Protein AF-B8IQN1-F1 (afdb_monomer_lite)

Organism: Methylobacterium nodulans (strain LMG 21967 / CNCM I-2342 / ORS 2060) (NCBI:txid460265)

Sequence (149 aa):
MGVPDFAAEERLLHQLEREIRAMTERVKQMLREKGRPDLLAELERNLRDVETGVSQARSAWHSISPAQRRVLEALGDGRRLVREGSSRTVYEAHGKPHALRRVARLATVRNLAARGLVDWDGGAFDPERRAVLSERGRFVLAKGRPGSL

pLDDT: mean 86.36, std 10.9, range [45.25, 96.25]

Foldseek 3Di:
DDDDPVVVVVVVVVVVVVVVVVVLVVVLVVCVVVVNVVVNVVSVVVVVCVVVCLVVLQVVLVPDDPLLLQVLVLLPPVWKWFDDDPDPFFTFTPPDDPVRTGRDTPVSQVVCVVVVQKAFDDDPVCSNRMIHGGPSNNSSNQRNDVPRD

Structure (mmCIF, N/CA/C/O backbone):
data_AF-B8IQN1-F1
#
_entry.id   AF-B8IQN1-F1
#
loop_
_atom_site.group_PDB
_atom_site.id
_atom_site.type_symbol
_atom_site.label_atom_id
_atom_site.label_alt_id
_atom_site.label_comp_id
_atom_site.label_asym_id
_atom_site.label_entity_id
_atom_site.label_seq_id
_atom_site.pdbx_PDB_ins_code
_atom_site.Cartn_x
_atom_site.Cartn_y
_atom_site.Cartn_z
_atom_site.occupancy
_atom_site.B_iso_or_equiv
_atom_site.auth_seq_id
_atom_site.auth_comp_id
_atom_site.auth_asym_id
_atom_site.auth_atom_id
_atom_site.pdbx_PDB_model_num
ATOM 1 N N . MET A 1 1 ? 26.228 -17.028 20.208 1.00 46.78 1 MET A N 1
ATOM 2 C CA . MET A 1 1 ? 24.907 -16.467 19.855 1.00 46.78 1 MET A CA 1
ATOM 3 C C . MET A 1 1 ? 23.861 -17.377 20.474 1.00 46.78 1 MET A C 1
ATOM 5 O O . MET A 1 1 ? 23.919 -18.568 20.205 1.00 46.78 1 MET A O 1
ATOM 9 N N . GLY A 1 2 ? 23.035 -16.867 21.393 1.00 64.25 2 GLY A N 1
ATOM 10 C CA . GLY A 1 2 ? 22.013 -17.670 22.075 1.00 64.25 2 GLY A CA 1
ATOM 11 C C . GLY A 1 2 ? 20.925 -18.107 21.096 1.00 64.25 2 GLY A C 1
ATOM 12 O O . GLY A 1 2 ? 20.548 -17.330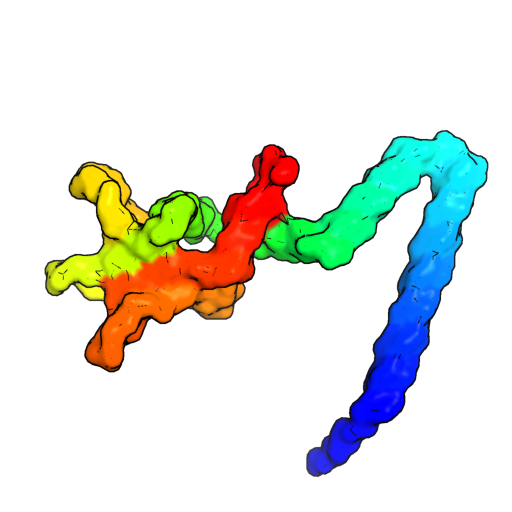 20.222 1.00 64.25 2 GLY A O 1
ATOM 13 N N . VAL A 1 3 ? 20.475 -19.355 21.210 1.00 66.12 3 VAL A N 1
ATOM 14 C CA . VAL A 1 3 ? 19.351 -19.875 20.422 1.00 66.12 3 VAL A CA 1
ATOM 15 C C . VAL A 1 3 ? 18.094 -19.093 20.830 1.00 66.12 3 VAL A C 1
ATOM 17 O O . VAL A 1 3 ? 17.859 -18.973 22.034 1.00 66.12 3 VAL A O 1
ATOM 20 N N . PRO A 1 4 ? 17.312 -18.535 19.888 1.00 70.25 4 PRO A N 1
ATOM 21 C CA . PRO A 1 4 ? 16.067 -17.852 20.223 1.00 70.25 4 PRO A CA 1
ATOM 22 C C . PRO A 1 4 ? 15.109 -18.813 20.936 1.00 70.25 4 PRO A C 1
ATOM 24 O O . PRO A 1 4 ? 14.851 -19.913 20.444 1.00 70.25 4 PRO A O 1
ATOM 27 N N . ASP A 1 5 ? 14.591 -18.408 22.098 1.00 84.69 5 ASP A N 1
ATOM 28 C CA . ASP A 1 5 ? 13.527 -19.140 22.790 1.00 84.69 5 ASP A CA 1
ATOM 29 C C . ASP A 1 5 ? 12.178 -18.753 22.176 1.00 84.69 5 ASP A C 1
ATOM 31 O O . ASP A 1 5 ? 11.436 -17.912 22.690 1.00 84.69 5 ASP A O 1
ATOM 35 N N . PHE A 1 6 ? 11.876 -19.381 21.041 1.00 82.06 6 PHE A N 1
ATOM 36 C CA . PHE A 1 6 ? 10.635 -19.168 20.298 1.00 82.06 6 PHE A CA 1
ATOM 37 C C . PHE A 1 6 ? 9.379 -19.412 21.151 1.00 82.06 6 PHE A C 1
ATOM 39 O O . PHE A 1 6 ? 8.364 -18.749 20.955 1.00 82.06 6 PHE A O 1
ATOM 46 N N . ALA A 1 7 ? 9.443 -20.309 22.141 1.00 83.56 7 ALA A N 1
ATOM 47 C CA . ALA A 1 7 ? 8.312 -20.595 23.021 1.00 83.56 7 ALA A CA 1
ATOM 48 C C . ALA A 1 7 ? 8.074 -19.472 24.046 1.00 83.56 7 ALA A C 1
ATOM 50 O O . ALA A 1 7 ? 6.938 -19.210 24.449 1.00 83.56 7 ALA A O 1
ATOM 51 N N . ALA A 1 8 ? 9.128 -18.800 24.518 1.00 87.12 8 ALA A N 1
ATOM 52 C CA . ALA A 1 8 ? 8.982 -17.585 25.319 1.00 87.12 8 ALA A CA 1
ATOM 53 C C . ALA A 1 8 ? 8.424 -16.416 24.491 1.00 87.12 8 ALA A C 1
ATOM 55 O O . ALA A 1 8 ? 7.521 -15.725 24.965 1.00 87.12 8 ALA A O 1
ATOM 56 N N . GLU A 1 9 ? 8.897 -16.238 23.255 1.00 85.81 9 GLU A N 1
ATOM 57 C CA . GLU A 1 9 ? 8.391 -15.205 22.340 1.00 85.81 9 GLU A CA 1
ATOM 58 C C . GLU A 1 9 ? 6.902 -15.400 22.017 1.00 85.81 9 GLU A C 1
ATOM 60 O O . GLU A 1 9 ? 6.117 -14.458 22.123 1.00 85.81 9 GLU A O 1
ATOM 65 N N . GLU A 1 10 ? 6.477 -16.626 21.712 1.00 87.25 10 GLU A N 1
ATOM 66 C CA . GLU A 1 10 ? 5.077 -16.947 21.410 1.00 87.25 10 GLU A CA 1
ATOM 67 C C . GLU A 1 10 ? 4.146 -16.691 22.608 1.00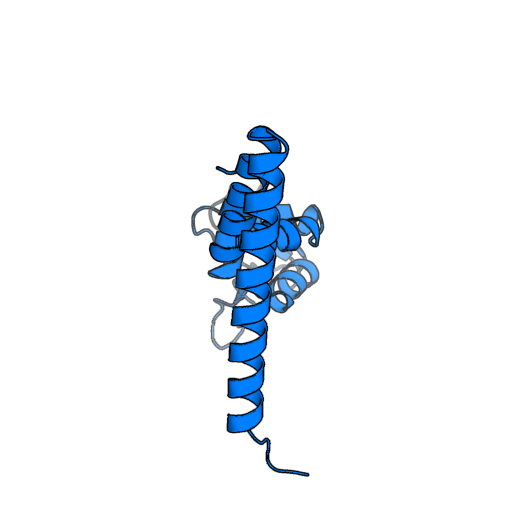 87.25 10 GLU A C 1
ATOM 69 O O . GLU A 1 10 ? 3.075 -16.091 22.471 1.00 87.25 10 GLU A O 1
ATOM 74 N N . ARG A 1 11 ? 4.573 -17.061 23.824 1.00 91.19 11 ARG A N 1
ATOM 75 C CA . ARG A 1 11 ? 3.816 -16.768 25.055 1.00 91.19 11 ARG A CA 1
ATOM 76 C C . ARG A 1 11 ? 3.671 -15.269 25.298 1.00 91.19 11 ARG A C 1
ATOM 78 O O . ARG A 1 11 ? 2.589 -14.830 25.695 1.00 91.19 11 ARG A O 1
ATOM 85 N N . LEU A 1 12 ? 4.730 -14.499 25.048 1.00 91.19 12 LEU A N 1
ATOM 86 C CA . LEU A 1 12 ? 4.706 -13.044 25.171 1.00 91.19 12 LEU A CA 1
ATOM 87 C C . LEU A 1 12 ? 3.735 -12.422 24.162 1.00 91.19 12 LEU A C 1
ATOM 89 O O . LEU A 1 12 ? 2.914 -11.592 24.546 1.00 91.19 12 LEU A O 1
ATOM 93 N N . LEU A 1 13 ? 3.772 -12.859 22.900 1.00 89.06 13 LEU A N 1
ATOM 94 C CA . LEU A 1 13 ? 2.844 -12.390 21.869 1.00 89.06 13 LEU A CA 1
ATOM 95 C C . LEU A 1 13 ? 1.387 -12.653 22.268 1.00 89.06 13 LEU A C 1
ATOM 97 O O . LEU A 1 13 ? 0.577 -11.728 22.278 1.00 89.06 13 LEU A O 1
ATOM 101 N N . HIS A 1 14 ? 1.063 -13.868 22.711 1.00 88.56 14 HIS A N 1
ATOM 102 C CA . HIS A 1 14 ? -0.286 -14.193 23.179 1.00 88.56 14 HIS A CA 1
ATOM 103 C C . HIS A 1 14 ? -0.713 -13.435 24.440 1.00 88.56 14 HIS A C 1
ATOM 105 O O . HIS A 1 14 ? -1.909 -13.226 24.671 1.00 88.56 14 HIS A O 1
ATOM 111 N N . GLN A 1 15 ? 0.226 -13.063 25.310 1.00 92.19 15 GLN A N 1
ATOM 112 C CA . GLN A 1 15 ? -0.078 -12.209 26.454 1.00 92.19 15 GLN A CA 1
ATOM 113 C C . GLN A 1 15 ? -0.410 -10.786 25.992 1.00 92.19 15 GLN A C 1
ATOM 115 O O . GLN A 1 15 ? -1.459 -10.259 26.363 1.00 92.19 15 GLN A O 1
ATOM 120 N N . LEU A 1 16 ? 0.420 -10.206 25.124 1.00 91.31 16 LEU A N 1
ATOM 121 C CA . LEU A 1 16 ? 0.209 -8.870 24.568 1.00 91.31 16 LEU A CA 1
ATOM 122 C C . LEU A 1 16 ? -1.113 -8.780 23.798 1.00 91.31 16 LEU A C 1
ATOM 124 O O . LEU A 1 16 ? -1.871 -7.831 23.984 1.00 91.31 16 LEU A O 1
ATOM 128 N N . GLU A 1 17 ? -1.452 -9.788 22.993 1.00 89.44 17 GLU A N 1
ATOM 129 C CA . GLU A 1 17 ? -2.737 -9.852 22.287 1.00 89.44 17 GLU A CA 1
ATOM 130 C C . GLU A 1 17 ? -3.932 -9.827 23.248 1.00 89.44 17 GLU A C 1
ATOM 132 O O . GLU A 1 17 ? -4.923 -9.130 23.004 1.00 89.44 17 GLU A O 1
ATOM 137 N N . ARG A 1 18 ? -3.848 -10.567 24.362 1.00 90.62 18 ARG A N 1
ATOM 138 C CA . ARG A 1 18 ? -4.892 -10.578 25.397 1.00 90.62 18 ARG A CA 1
ATOM 139 C C . ARG A 1 18 ? -5.013 -9.225 26.089 1.00 90.62 18 ARG A C 1
ATOM 141 O O . ARG A 1 18 ? -6.130 -8.746 26.282 1.00 90.62 18 ARG A O 1
ATOM 148 N N . GLU A 1 19 ? -3.890 -8.599 26.424 1.00 92.50 19 GLU A N 1
ATOM 149 C CA . GLU A 1 19 ? -3.860 -7.278 27.056 1.00 92.50 19 GLU A CA 1
ATOM 150 C C . GLU A 1 19 ? -4.440 -6.193 26.140 1.00 92.50 19 GLU A C 1
ATOM 152 O O . GLU A 1 19 ? -5.288 -5.412 26.580 1.00 92.50 19 GLU A O 1
ATOM 157 N N . ILE A 1 20 ? -4.068 -6.198 24.855 1.00 90.00 20 ILE A N 1
ATOM 158 C CA . ILE A 1 20 ? -4.600 -5.278 23.843 1.00 90.00 20 ILE A CA 1
ATOM 159 C C . ILE A 1 20 ? -6.117 -5.439 23.729 1.00 90.00 20 ILE A C 1
ATOM 161 O O . ILE A 1 20 ? -6.840 -4.449 23.848 1.00 90.00 20 ILE A O 1
ATOM 165 N N . ARG A 1 21 ? -6.624 -6.673 23.587 1.00 89.69 21 ARG A N 1
ATOM 166 C CA . ARG A 1 21 ? -8.075 -6.935 23.515 1.00 89.69 21 ARG A CA 1
ATOM 167 C C . ARG A 1 21 ? -8.806 -6.439 24.761 1.00 89.69 21 ARG A C 1
ATOM 169 O O . ARG A 1 21 ? -9.820 -5.752 24.648 1.00 89.69 21 ARG A O 1
ATOM 176 N N . ALA A 1 22 ? -8.277 -6.735 25.947 1.00 92.31 22 ALA A N 1
ATOM 177 C CA . ALA A 1 22 ? -8.873 -6.303 27.209 1.00 92.31 22 ALA A CA 1
ATOM 178 C C . ALA A 1 22 ? -8.871 -4.774 27.370 1.00 92.31 22 ALA A C 1
ATOM 180 O O . ALA A 1 22 ? -9.781 -4.211 27.982 1.00 92.31 22 ALA A O 1
ATOM 181 N N . MET A 1 23 ? -7.851 -4.088 26.855 1.00 92.12 23 MET A N 1
ATOM 182 C CA . MET A 1 23 ? -7.794 -2.628 26.841 1.00 92.12 23 MET A CA 1
ATOM 183 C C . MET A 1 23 ? -8.815 -2.043 25.859 1.00 92.12 23 MET A C 1
ATOM 185 O O . MET A 1 23 ? -9.548 -1.123 26.220 1.00 92.12 23 MET A O 1
ATOM 189 N N . THR A 1 24 ? -8.921 -2.601 24.652 1.00 91.94 24 THR A N 1
ATOM 190 C CA . THR A 1 24 ? -9.902 -2.171 23.649 1.00 91.94 24 THR A CA 1
ATOM 191 C C . THR A 1 24 ? -11.336 -2.303 24.161 1.00 91.94 24 THR A C 1
ATOM 193 O O . THR A 1 24 ? -12.113 -1.358 24.030 1.00 91.94 24 THR A O 1
ATOM 196 N N . GLU A 1 25 ? -11.689 -3.422 24.800 1.00 93.31 25 GLU A N 1
ATOM 197 C CA . GLU A 1 25 ? -13.033 -3.606 25.366 1.00 93.31 25 GLU A CA 1
ATOM 198 C C . GLU A 1 25 ? -13.325 -2.639 26.519 1.00 93.31 25 GLU A C 1
ATOM 200 O O . GLU A 1 25 ? -14.420 -2.079 26.587 1.00 93.31 25 GLU A O 1
ATOM 205 N N . ARG A 1 26 ? -12.332 -2.344 27.369 1.00 94.00 26 ARG A N 1
ATOM 206 C CA . ARG A 1 26 ? -12.461 -1.306 28.406 1.00 94.00 26 ARG A CA 1
ATOM 207 C C . ARG A 1 26 ? -12.757 0.071 27.811 1.00 94.00 26 ARG A C 1
ATOM 209 O O . ARG A 1 26 ? -13.630 0.776 28.314 1.00 94.00 26 ARG A O 1
ATOM 216 N N . VAL A 1 27 ? -12.082 0.447 26.724 1.00 93.31 27 VAL A N 1
ATOM 217 C CA . VAL A 1 27 ? -12.341 1.722 26.034 1.00 93.31 27 VAL A CA 1
ATOM 218 C C . VAL A 1 27 ? -13.742 1.742 25.421 1.00 93.31 27 VAL A C 1
ATOM 220 O O . VAL A 1 27 ? -14.459 2.725 25.599 1.00 93.31 27 VAL A O 1
ATOM 223 N N . LYS A 1 28 ? -14.173 0.661 24.754 1.00 93.50 28 LYS A N 1
ATOM 224 C CA . LYS A 1 28 ? -15.537 0.561 24.205 1.00 93.50 28 LYS A CA 1
ATOM 225 C C . LYS A 1 28 ? -16.593 0.722 25.296 1.00 93.50 28 LYS A C 1
ATOM 227 O O . LYS A 1 28 ? -17.545 1.478 25.114 1.00 93.50 28 LYS A O 1
ATOM 232 N N . GLN A 1 29 ? -16.408 0.051 26.430 1.00 94.62 29 GLN A N 1
ATOM 233 C CA . GLN A 1 29 ? -17.318 0.135 27.568 1.00 94.62 29 GLN A CA 1
ATOM 234 C C . GLN A 1 29 ? -17.390 1.560 28.132 1.00 94.62 29 GLN A C 1
ATOM 236 O O . GLN A 1 29 ? -18.482 2.107 28.268 1.00 94.62 29 GLN A O 1
ATOM 241 N N . MET A 1 30 ? -16.240 2.211 28.330 1.00 95.56 30 MET A N 1
ATOM 242 C CA . MET A 1 30 ? -16.180 3.609 28.765 1.00 95.56 30 MET A CA 1
ATOM 243 C C . MET A 1 30 ? -16.916 4.551 27.795 1.00 95.56 30 MET A C 1
ATOM 245 O O . MET A 1 30 ? -17.595 5.480 28.230 1.00 95.56 30 MET A O 1
ATOM 249 N N . LEU A 1 31 ? -16.790 4.348 26.479 1.00 93.69 31 LEU A N 1
ATOM 250 C CA . LEU A 1 31 ? -17.480 5.178 25.483 1.00 93.69 31 LEU A CA 1
ATOM 251 C C . LEU A 1 31 ? -19.003 4.981 25.510 1.00 93.69 31 LEU A C 1
ATOM 253 O O . LEU A 1 31 ? -19.738 5.958 25.349 1.00 93.69 31 LEU A O 1
ATOM 257 N N . ARG A 1 32 ? -19.479 3.751 25.762 1.00 93.19 32 ARG A N 1
ATOM 258 C CA . ARG A 1 32 ? -20.910 3.461 25.963 1.00 93.19 32 ARG A CA 1
ATOM 259 C C . ARG A 1 32 ? -21.444 4.150 27.214 1.00 93.19 32 ARG A C 1
ATOM 261 O O . ARG A 1 32 ? -22.461 4.829 27.136 1.00 93.19 32 ARG A O 1
ATOM 268 N N . GLU A 1 33 ? -20.734 4.030 28.334 1.00 95.94 33 GLU A N 1
ATOM 269 C CA . GLU A 1 33 ? -21.107 4.653 29.614 1.00 95.94 33 GLU A CA 1
ATOM 270 C C . GLU A 1 33 ? -21.148 6.181 29.525 1.00 95.94 33 GLU A C 1
ATOM 272 O O . GLU A 1 33 ? -22.039 6.817 30.080 1.00 95.94 33 GLU A O 1
ATOM 277 N N . LYS A 1 34 ? -20.224 6.780 28.765 1.00 94.62 34 LYS A N 1
ATOM 278 C CA . LYS A 1 34 ? -20.201 8.225 28.498 1.00 94.62 34 LYS A CA 1
ATOM 279 C C . LYS A 1 34 ? -21.232 8.683 27.461 1.00 94.62 34 LYS A C 1
ATOM 281 O O . LYS A 1 34 ? -21.264 9.871 27.150 1.00 94.62 34 LYS A O 1
ATOM 286 N N . GLY A 1 35 ? -22.030 7.775 26.893 1.00 94.56 35 GLY A N 1
ATOM 287 C CA . GLY A 1 35 ? -23.038 8.106 25.888 1.00 94.56 35 GLY A CA 1
ATOM 288 C C . GLY A 1 35 ? -22.444 8.714 24.614 1.00 94.56 35 GLY A C 1
ATOM 289 O O . GLY A 1 35 ? -23.038 9.625 24.044 1.00 94.56 35 GLY A O 1
ATOM 290 N N . ARG A 1 36 ? -21.265 8.245 24.176 1.00 93.50 36 ARG A N 1
ATOM 291 C CA . ARG A 1 36 ? -20.560 8.719 22.967 1.00 93.50 36 ARG A CA 1
ATOM 292 C C . ARG A 1 36 ? -20.605 7.683 21.835 1.00 93.50 36 ARG A C 1
ATOM 294 O O . ARG A 1 36 ? -19.573 7.086 21.508 1.00 93.50 36 ARG A O 1
ATOM 301 N N . PRO A 1 37 ? -21.787 7.429 21.236 1.00 91.50 37 PRO A N 1
ATOM 302 C CA . PRO A 1 37 ? -21.929 6.452 20.156 1.00 91.50 37 PRO A CA 1
ATOM 303 C C . PRO A 1 37 ? -21.167 6.863 18.886 1.00 91.50 37 PRO A C 1
ATOM 305 O O . PRO A 1 37 ? -20.755 5.999 18.117 1.00 91.50 37 PRO A O 1
ATOM 308 N N . ASP A 1 38 ? -20.933 8.162 18.692 1.00 91.12 38 ASP A N 1
ATOM 309 C CA . ASP A 1 38 ? -20.119 8.728 17.615 1.00 91.12 38 ASP A CA 1
ATOM 310 C C . ASP A 1 38 ? -18.669 8.224 17.672 1.00 91.12 38 ASP A C 1
ATOM 312 O O . ASP A 1 38 ? -18.166 7.646 16.707 1.00 91.12 38 ASP A O 1
ATOM 316 N N . LEU A 1 39 ? -18.026 8.364 18.835 1.00 91.88 39 LEU A N 1
ATOM 317 C CA . LEU A 1 39 ? -16.641 7.936 19.045 1.00 91.88 39 LEU A CA 1
ATOM 318 C C . LEU A 1 39 ? -16.507 6.414 19.065 1.00 91.88 39 LEU A C 1
ATOM 320 O O . LEU A 1 39 ? -15.487 5.879 18.634 1.00 91.88 39 LEU A O 1
ATOM 324 N N . LEU A 1 40 ? -17.527 5.702 19.552 1.00 92.50 40 LEU A N 1
ATOM 325 C CA . LEU A 1 40 ? -17.548 4.243 19.497 1.00 92.50 40 LEU A CA 1
ATOM 326 C C . LEU A 1 40 ? -17.555 3.753 18.042 1.00 92.50 40 LEU A C 1
ATOM 328 O O . LEU A 1 40 ? -16.754 2.891 17.684 1.00 92.50 40 LEU A O 1
ATOM 332 N N . ALA A 1 41 ? -18.403 4.341 17.193 1.00 90.75 41 ALA A N 1
ATOM 333 C CA . ALA A 1 41 ? -18.466 4.004 15.774 1.00 90.75 41 ALA A CA 1
ATOM 334 C C . ALA A 1 41 ? -17.160 4.344 15.034 1.00 90.75 41 ALA A C 1
ATOM 336 O O . ALA A 1 41 ? -16.730 3.592 14.153 1.00 90.75 41 ALA A O 1
ATOM 337 N N . GLU A 1 42 ? -16.510 5.454 15.393 1.00 91.00 42 GLU A N 1
ATOM 338 C CA . GLU A 1 42 ? -15.191 5.819 14.871 1.00 91.00 42 GLU A CA 1
ATOM 339 C C . GLU A 1 42 ? -14.115 4.807 15.292 1.00 91.00 42 GLU A C 1
ATOM 341 O O . GLU A 1 42 ? -13.371 4.308 14.445 1.00 91.00 42 GLU A O 1
ATOM 346 N N . LEU A 1 43 ? -14.072 4.428 16.573 1.00 91.31 43 LEU A N 1
ATOM 347 C CA . LEU A 1 43 ? -13.137 3.430 17.091 1.00 91.31 43 LEU A CA 1
ATOM 348 C C . LEU A 1 43 ? -13.311 2.074 16.394 1.00 91.31 43 LEU A C 1
ATOM 350 O O . LEU A 1 43 ? -12.332 1.477 15.956 1.00 91.31 43 LEU A O 1
ATOM 354 N N . GLU A 1 44 ? -14.544 1.590 16.246 1.00 91.25 44 GLU A N 1
ATOM 355 C CA . GLU A 1 44 ? -14.832 0.321 15.566 1.00 91.25 44 GLU A CA 1
ATOM 356 C C . GLU A 1 44 ? -14.481 0.348 14.078 1.00 91.25 44 GLU A C 1
ATOM 358 O O . GLU A 1 44 ? -14.100 -0.673 13.502 1.00 91.25 44 GLU A O 1
ATOM 363 N N . ARG A 1 45 ? -14.619 1.505 13.426 1.00 87.19 45 ARG A N 1
ATOM 364 C CA . ARG A 1 45 ? -14.149 1.691 12.052 1.00 87.19 45 ARG A CA 1
ATOM 365 C C . ARG A 1 45 ? -12.626 1.629 11.992 1.00 87.19 45 ARG A C 1
ATOM 367 O O . ARG A 1 45 ? -12.090 0.908 11.161 1.00 87.19 45 ARG A O 1
ATOM 374 N N . ASN A 1 46 ? -11.942 2.318 12.900 1.00 85.31 46 ASN A N 1
ATOM 375 C CA . ASN A 1 46 ? -10.482 2.333 12.955 1.00 85.31 46 ASN A CA 1
ATOM 376 C C . ASN A 1 46 ? -9.900 0.942 13.242 1.00 85.31 46 ASN A C 1
ATOM 378 O O . ASN A 1 46 ? -8.928 0.550 12.603 1.00 85.31 46 ASN A O 1
ATOM 382 N N . LEU A 1 47 ? -10.510 0.171 14.147 1.00 87.06 47 LEU A N 1
ATOM 383 C CA . LEU A 1 47 ? -10.106 -1.213 14.418 1.00 87.06 47 LEU A CA 1
ATOM 384 C C . LEU A 1 47 ? -10.254 -2.093 13.171 1.00 87.06 47 LEU A C 1
ATOM 386 O O . LEU A 1 47 ? -9.309 -2.787 12.804 1.00 87.06 47 LEU A O 1
ATOM 390 N N . ARG A 1 48 ? -11.385 -1.990 12.461 1.00 86.19 48 ARG A N 1
ATOM 391 C CA . ARG A 1 48 ? -11.588 -2.691 11.183 1.00 86.19 48 ARG A CA 1
ATOM 392 C C . ARG A 1 48 ? -10.566 -2.277 10.125 1.00 86.19 48 ARG A C 1
ATOM 394 O O . ARG A 1 48 ? -10.042 -3.133 9.419 1.00 86.19 48 ARG A O 1
ATOM 401 N N . ASP A 1 49 ? -10.236 -0.991 10.024 1.00 82.81 49 ASP A N 1
ATOM 402 C CA . ASP A 1 49 ? -9.214 -0.491 9.094 1.00 82.81 49 ASP A CA 1
ATOM 403 C C . ASP A 1 49 ? -7.807 -1.017 9.435 1.00 82.81 49 ASP A C 1
ATOM 405 O O . ASP A 1 49 ? -6.968 -1.165 8.543 1.00 82.81 49 ASP A O 1
ATOM 409 N N . VAL A 1 50 ? -7.522 -1.297 10.710 1.00 80.38 50 VAL A N 1
ATOM 410 C CA . VAL A 1 50 ? -6.269 -1.934 11.142 1.00 80.38 50 VAL A CA 1
ATOM 411 C C . VAL A 1 50 ? -6.271 -3.421 10.792 1.00 80.38 50 VAL A C 1
ATOM 413 O O . VAL A 1 50 ? -5.321 -3.881 10.164 1.00 80.38 50 VAL A O 1
ATOM 416 N N . GLU A 1 51 ? -7.339 -4.148 11.127 1.00 83.19 51 GLU A N 1
ATOM 417 C CA . GLU A 1 51 ? -7.479 -5.585 10.839 1.00 83.19 51 GLU A CA 1
ATOM 418 C C . GLU A 1 51 ? -7.427 -5.886 9.337 1.00 83.19 51 GLU A C 1
ATOM 420 O O . GLU A 1 51 ? -6.793 -6.844 8.905 1.00 83.19 51 GLU A O 1
ATOM 425 N N . THR A 1 52 ? -8.046 -5.033 8.524 1.00 85.19 52 THR A N 1
ATOM 426 C CA . THR A 1 52 ? -8.050 -5.162 7.058 1.00 85.19 52 THR A CA 1
ATOM 427 C C . THR A 1 52 ? -6.785 -4.608 6.395 1.00 85.19 52 THR A C 1
ATOM 429 O O . THR A 1 52 ? -6.653 -4.681 5.176 1.00 85.19 52 THR A O 1
ATOM 432 N N . GLY A 1 53 ? -5.856 -4.019 7.158 1.00 86.38 53 GLY A N 1
ATOM 433 C CA . GLY A 1 53 ? -4.622 -3.420 6.638 1.00 86.38 53 GLY A CA 1
ATOM 434 C C . GLY A 1 53 ? -4.807 -2.078 5.911 1.00 86.38 53 GLY A C 1
ATOM 435 O O . GLY A 1 53 ? -3.833 -1.496 5.427 1.00 86.38 53 GLY A O 1
ATOM 436 N N . VAL A 1 54 ? -6.024 -1.531 5.847 1.00 87.81 54 VAL A N 1
ATOM 437 C CA . VAL A 1 54 ? -6.336 -0.248 5.188 1.00 87.81 54 VAL A CA 1
ATOM 438 C C . VAL A 1 54 ? -5.553 0.912 5.809 1.00 87.81 54 VAL A C 1
ATOM 440 O O . VAL A 1 54 ? -5.032 1.762 5.085 1.00 87.81 54 VAL A O 1
ATOM 443 N N . SER A 1 55 ? -5.390 0.932 7.134 1.00 86.25 55 SER A N 1
ATOM 444 C CA . SER A 1 55 ? -4.580 1.953 7.818 1.00 86.25 55 SER A CA 1
ATOM 445 C C . SER A 1 55 ? -3.120 1.946 7.333 1.00 86.25 55 SER A C 1
ATOM 447 O O . SER A 1 55 ? -2.540 2.988 7.010 1.00 86.25 55 SER A O 1
ATOM 449 N N . GLN A 1 56 ? -2.543 0.753 7.164 1.00 88.38 56 GLN A N 1
ATOM 450 C CA . GLN A 1 56 ? -1.180 0.575 6.656 1.00 88.38 56 GLN A CA 1
ATOM 451 C C . GLN A 1 56 ? -1.080 0.972 5.178 1.00 88.38 56 GLN A C 1
ATOM 453 O O . GLN A 1 56 ? -0.094 1.590 4.768 1.00 88.38 56 GLN A O 1
ATOM 458 N N . ALA A 1 57 ? -2.113 0.682 4.382 1.00 91.50 57 ALA A N 1
ATOM 459 C CA . ALA A 1 57 ? -2.194 1.110 2.990 1.00 91.50 57 ALA A CA 1
ATOM 460 C C . ALA A 1 57 ? -2.243 2.638 2.846 1.00 91.50 57 ALA A C 1
ATOM 462 O O . ALA A 1 57 ? -1.522 3.198 2.016 1.00 91.50 57 ALA A O 1
ATOM 463 N N . ARG A 1 58 ? -3.037 3.325 3.679 1.00 91.44 58 ARG A N 1
ATOM 464 C CA . ARG A 1 58 ? -3.098 4.796 3.719 1.00 91.44 58 ARG A CA 1
ATOM 465 C C . ARG A 1 58 ? -1.756 5.388 4.131 1.00 91.44 58 ARG A C 1
ATOM 467 O O . ARG A 1 58 ? -1.246 6.275 3.450 1.00 91.44 58 ARG A O 1
ATOM 474 N N . SER A 1 59 ? -1.133 4.852 5.178 1.00 92.00 59 SER A N 1
ATOM 475 C CA . SER A 1 59 ? 0.207 5.277 5.600 1.00 92.00 59 SER A CA 1
ATOM 476 C C . SER A 1 59 ? 1.238 5.125 4.472 1.00 92.00 59 SER A C 1
ATOM 478 O O . SER A 1 59 ? 1.944 6.078 4.130 1.00 92.00 59 SER A O 1
ATOM 480 N N . ALA A 1 60 ? 1.252 3.971 3.794 1.00 93.88 60 ALA A N 1
ATOM 481 C CA . ALA A 1 60 ? 2.116 3.734 2.640 1.00 93.88 60 ALA A CA 1
ATOM 482 C C . ALA A 1 60 ? 1.874 4.758 1.515 1.00 93.88 60 ALA A C 1
ATOM 484 O O . ALA A 1 60 ? 2.833 5.345 1.011 1.00 93.88 60 ALA A O 1
ATOM 485 N N . TRP A 1 61 ? 0.612 5.035 1.168 1.00 94.88 61 TRP A N 1
ATOM 486 C CA . TRP A 1 61 ? 0.243 6.041 0.164 1.00 94.88 61 TRP A CA 1
ATOM 487 C C . TRP A 1 61 ? 0.714 7.455 0.535 1.00 94.88 61 TRP A C 1
ATOM 489 O O . TRP A 1 61 ? 1.225 8.199 -0.313 1.00 94.88 61 TRP A O 1
ATOM 499 N N . HIS A 1 62 ? 0.590 7.834 1.807 1.00 93.56 62 HIS A N 1
ATOM 500 C CA . HIS A 1 62 ? 1.028 9.141 2.289 1.00 93.56 62 HIS A CA 1
ATOM 501 C C . HIS A 1 62 ? 2.556 9.270 2.350 1.00 93.56 62 HIS A C 1
ATOM 503 O O . HIS A 1 62 ? 3.068 10.356 2.083 1.00 93.56 62 HIS A O 1
ATOM 509 N N . SER A 1 63 ? 3.284 8.172 2.572 1.00 94.50 63 SER A N 1
ATOM 510 C CA . SER A 1 63 ? 4.755 8.154 2.615 1.00 94.50 63 SER A CA 1
ATOM 511 C C . SER A 1 63 ? 5.458 8.262 1.251 1.00 94.50 63 SER A C 1
ATOM 513 O O . SER A 1 63 ? 6.671 8.473 1.198 1.00 94.50 63 SER A O 1
ATOM 515 N N . ILE A 1 64 ? 4.730 8.106 0.140 1.00 94.94 64 ILE A N 1
ATOM 516 C CA . ILE A 1 64 ? 5.292 8.217 -1.213 1.00 94.94 64 ILE A CA 1
ATOM 517 C C . ILE A 1 64 ? 5.027 9.590 -1.837 1.00 94.94 64 ILE A C 1
ATOM 519 O O . ILE A 1 64 ? 3.982 10.211 -1.637 1.00 94.94 64 ILE A O 1
ATOM 523 N N . SER A 1 65 ? 5.985 10.054 -2.639 1.00 93.88 65 SER A N 1
ATOM 524 C CA . SER A 1 65 ? 5.916 11.339 -3.340 1.00 93.88 65 SER A CA 1
ATOM 525 C C . SER A 1 65 ? 4.791 11.388 -4.388 1.00 93.88 65 SER A C 1
ATOM 527 O O . SER A 1 65 ? 4.402 10.352 -4.938 1.00 93.88 65 SER A O 1
ATOM 529 N N . PRO A 1 66 ? 4.327 12.589 -4.785 1.00 91.44 66 PRO A N 1
ATOM 530 C CA . PRO A 1 66 ? 3.358 12.736 -5.873 1.00 91.44 66 PRO A CA 1
ATOM 531 C C . PRO A 1 66 ? 3.805 12.084 -7.191 1.00 91.44 66 PRO A C 1
ATOM 533 O O . PRO A 1 66 ? 2.988 11.512 -7.907 1.00 91.44 66 PRO A O 1
ATOM 536 N N . ALA A 1 67 ? 5.104 12.118 -7.509 1.00 89.62 67 ALA A N 1
ATOM 537 C CA . ALA A 1 67 ? 5.641 11.453 -8.696 1.00 89.62 67 ALA A CA 1
ATOM 538 C C . ALA A 1 67 ? 5.496 9.927 -8.624 1.00 89.62 67 ALA A C 1
ATOM 540 O O . ALA A 1 67 ? 5.143 9.298 -9.615 1.00 89.62 67 ALA A O 1
ATOM 541 N N . GLN A 1 68 ? 5.720 9.337 -7.451 1.00 93.12 68 GLN A N 1
ATOM 542 C CA . GLN A 1 68 ? 5.532 7.906 -7.221 1.00 93.12 68 GLN A CA 1
ATOM 543 C C . GLN A 1 68 ? 4.053 7.503 -7.252 1.00 93.12 68 GLN A C 1
ATOM 545 O O . GLN A 1 68 ? 3.726 6.459 -7.805 1.00 93.12 68 GLN A O 1
ATOM 550 N N . ARG A 1 69 ? 3.145 8.340 -6.738 1.00 93.38 69 ARG A N 1
ATOM 551 C CA . ARG A 1 69 ? 1.694 8.100 -6.848 1.00 93.38 69 ARG A CA 1
ATOM 552 C C . ARG A 1 69 ? 1.245 8.029 -8.308 1.00 93.38 69 ARG A C 1
ATOM 554 O O . ARG A 1 69 ? 0.575 7.071 -8.681 1.00 93.38 69 ARG A O 1
ATOM 561 N N . ARG A 1 70 ? 1.734 8.947 -9.154 1.00 89.44 70 ARG A N 1
ATOM 562 C CA . ARG A 1 70 ? 1.494 8.918 -10.611 1.00 89.44 70 ARG A CA 1
ATOM 563 C C . ARG A 1 70 ? 2.004 7.641 -11.282 1.00 89.44 70 ARG A C 1
ATOM 565 O O . ARG A 1 70 ? 1.395 7.170 -12.236 1.00 89.44 70 ARG A O 1
ATOM 572 N N . VAL A 1 71 ? 3.107 7.068 -10.793 1.00 90.31 71 VAL A N 1
ATOM 573 C CA . VAL A 1 71 ? 3.615 5.770 -11.272 1.00 90.31 71 VAL A CA 1
ATOM 574 C C . VAL A 1 71 ? 2.635 4.650 -10.948 1.00 90.31 71 VAL A C 1
ATOM 576 O O . VAL A 1 71 ? 2.288 3.881 -11.842 1.00 90.31 71 VAL A O 1
ATOM 579 N N . LEU A 1 72 ? 2.167 4.569 -9.699 1.00 91.81 72 LEU A N 1
ATOM 580 C CA . LEU A 1 72 ? 1.199 3.545 -9.299 1.00 91.81 72 LEU A CA 1
ATOM 581 C C . LEU A 1 72 ? -0.123 3.701 -10.064 1.00 91.81 72 LEU A C 1
ATOM 583 O O . LEU A 1 72 ? -0.679 2.719 -10.536 1.00 91.81 72 LEU A O 1
ATOM 587 N N . GLU A 1 73 ? -0.588 4.936 -10.259 1.00 89.75 73 GLU A N 1
ATOM 588 C CA . GLU A 1 73 ? -1.753 5.259 -11.094 1.00 89.75 73 GLU A CA 1
ATOM 589 C C . GLU A 1 73 ? -1.575 4.821 -12.549 1.00 89.75 73 GLU A C 1
ATOM 591 O O . GLU A 1 73 ? -2.491 4.256 -13.142 1.00 89.75 73 GLU A O 1
ATOM 596 N N . ALA A 1 74 ? -0.397 5.044 -13.133 1.00 86.00 74 ALA A N 1
ATOM 597 C CA . ALA A 1 74 ? -0.111 4.627 -14.501 1.00 86.00 74 ALA A CA 1
ATOM 598 C C . ALA A 1 74 ? -0.073 3.099 -14.668 1.00 86.00 74 ALA A C 1
ATOM 600 O O . ALA A 1 74 ? -0.388 2.607 -15.752 1.00 86.00 74 ALA A O 1
ATOM 601 N N . LEU A 1 75 ? 0.290 2.374 -13.608 1.00 88.25 75 LEU A N 1
ATOM 602 C CA . LEU A 1 75 ? 0.241 0.913 -13.534 1.00 88.25 75 LEU A CA 1
ATOM 603 C C . LEU A 1 75 ? -1.146 0.360 -13.150 1.00 88.25 75 LEU A C 1
ATOM 605 O O . LEU A 1 75 ? -1.347 -0.855 -13.173 1.00 88.25 75 LEU A O 1
ATOM 609 N N . GLY A 1 76 ? -2.102 1.227 -12.801 1.00 83.81 76 GLY A N 1
ATOM 610 C CA . GLY A 1 76 ? -3.479 0.836 -12.507 1.00 83.81 76 GLY A CA 1
ATOM 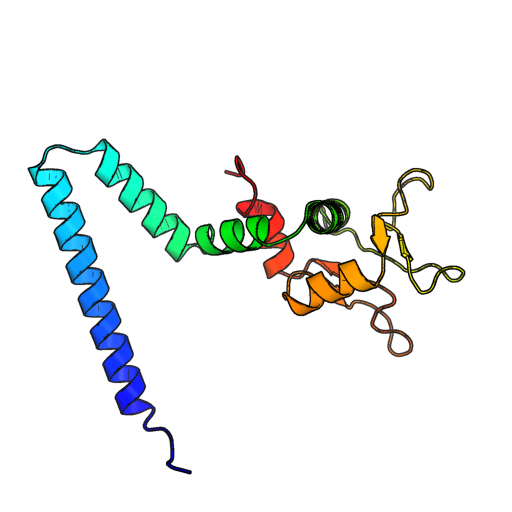611 C C . GLY A 1 76 ? -4.120 0.059 -13.663 1.00 83.81 76 GLY A C 1
ATOM 612 O O . GLY A 1 76 ? -3.725 0.211 -14.823 1.00 83.81 76 GLY A O 1
ATOM 613 N N . ASP A 1 77 ? -5.115 -0.766 -13.337 1.00 76.44 77 ASP A N 1
ATOM 614 C CA . ASP A 1 77 ? -5.845 -1.645 -14.269 1.00 76.44 77 ASP A CA 1
ATOM 615 C C . ASP A 1 77 ? -4.991 -2.763 -14.901 1.00 76.44 77 ASP A C 1
ATOM 617 O O . ASP A 1 77 ? -5.242 -3.194 -16.023 1.00 76.44 77 ASP A O 1
ATOM 621 N N . GLY A 1 78 ? -3.946 -3.227 -14.206 1.00 68.56 78 GLY A N 1
ATOM 622 C CA . GLY A 1 78 ? -3.095 -4.325 -14.689 1.00 68.56 78 GLY A CA 1
ATOM 623 C C . GLY A 1 78 ? -2.111 -3.916 -15.790 1.00 68.56 78 GLY A C 1
ATOM 624 O O . GLY A 1 78 ? -1.580 -4.764 -16.507 1.00 68.56 78 GLY A O 1
ATOM 625 N N . ARG A 1 79 ? -1.854 -2.613 -15.938 1.00 84.31 79 ARG A N 1
ATOM 626 C CA . ARG A 1 79 ? -0.872 -2.089 -16.891 1.00 84.31 79 ARG A CA 1
ATOM 627 C C . ARG A 1 79 ? 0.557 -2.344 -16.408 1.00 84.31 79 ARG A C 1
ATOM 629 O O . ARG A 1 79 ? 0.818 -2.566 -15.228 1.00 84.31 79 ARG A O 1
ATOM 636 N N . ARG A 1 80 ? 1.504 -2.260 -17.346 1.00 88.81 80 ARG A N 1
ATOM 637 C CA . ARG A 1 80 ? 2.945 -2.397 -17.091 1.00 88.81 80 ARG A CA 1
ATOM 638 C C . ARG A 1 80 ? 3.718 -1.184 -17.582 1.00 88.81 80 ARG A C 1
ATOM 640 O O . ARG A 1 80 ? 3.348 -0.552 -18.575 1.00 88.81 80 ARG A O 1
ATOM 647 N N . LEU A 1 81 ? 4.824 -0.903 -16.912 1.00 89.38 81 LEU A N 1
ATOM 648 C CA . LEU A 1 81 ? 5.827 0.047 -17.368 1.00 89.38 81 LEU A CA 1
ATOM 649 C C . LEU A 1 81 ? 6.929 -0.692 -18.119 1.00 89.38 81 LEU A C 1
ATOM 651 O O . LEU A 1 81 ? 7.352 -1.762 -17.690 1.00 89.38 81 LEU A O 1
ATOM 655 N N . VAL A 1 82 ? 7.410 -0.123 -19.223 1.00 89.50 82 VAL A N 1
ATOM 656 C CA . VAL A 1 82 ? 8.453 -0.719 -20.070 1.00 89.50 82 VAL A CA 1
ATOM 657 C C . VAL A 1 82 ? 9.519 0.325 -20.382 1.00 89.50 82 VAL A C 1
ATOM 659 O O . VAL A 1 82 ? 9.191 1.465 -20.701 1.00 89.50 82 VAL A O 1
ATOM 662 N N . ARG A 1 83 ? 10.798 -0.055 -20.305 1.00 88.56 83 ARG A N 1
ATOM 663 C CA . ARG A 1 83 ? 11.898 0.749 -20.861 1.00 88.56 83 ARG A CA 1
ATOM 664 C C . ARG A 1 83 ? 12.106 0.368 -22.326 1.00 88.56 83 ARG A C 1
ATOM 666 O O . ARG A 1 83 ? 12.479 -0.772 -22.619 1.00 88.56 83 ARG A O 1
ATOM 673 N N . GLU A 1 84 ? 11.832 1.294 -23.242 1.00 75.38 84 GLU A N 1
ATOM 674 C CA . GLU A 1 84 ? 12.105 1.114 -24.674 1.00 75.38 84 GLU A CA 1
ATOM 675 C C . GLU A 1 84 ? 13.546 1.519 -25.036 1.00 75.38 84 GLU A C 1
ATOM 677 O O . GLU A 1 84 ? 14.168 2.354 -24.379 1.00 75.38 84 GLU A O 1
ATOM 682 N N . GLY A 1 85 ? 14.091 0.869 -26.072 1.00 66.00 85 GLY A N 1
ATOM 683 C CA . GLY A 1 85 ? 15.527 0.635 -26.294 1.00 66.00 85 GLY A CA 1
ATOM 684 C C . GLY A 1 85 ? 16.459 1.848 -26.413 1.00 66.00 85 GLY A C 1
ATOM 685 O O . GLY A 1 85 ? 17.669 1.661 -26.331 1.00 66.00 85 GLY A O 1
ATOM 686 N N . SER A 1 86 ? 15.949 3.073 -26.555 1.00 62.81 86 SER A N 1
ATOM 687 C CA . SER A 1 86 ? 16.779 4.287 -26.590 1.00 62.81 86 SER A CA 1
ATOM 688 C C . SER A 1 86 ? 16.976 4.939 -25.217 1.00 62.81 86 SER A C 1
ATOM 690 O O . SER A 1 86 ? 17.950 5.663 -25.021 1.00 62.81 86 SER A O 1
ATOM 692 N N . SER A 1 87 ? 16.111 4.661 -24.234 1.00 67.50 87 SER A N 1
ATOM 693 C CA . SER A 1 87 ? 16.205 5.244 -22.894 1.00 67.50 87 SER A CA 1
ATOM 694 C C . SER A 1 87 ? 16.285 4.166 -21.820 1.00 67.50 87 SER A C 1
ATOM 696 O O . SER A 1 87 ? 15.282 3.630 -21.355 1.00 67.50 87 SER A O 1
ATOM 698 N N . ARG A 1 88 ? 17.506 3.887 -21.349 1.00 73.44 88 ARG A N 1
ATOM 699 C CA . ARG A 1 88 ? 17.740 2.974 -20.213 1.00 73.44 88 ARG A CA 1
ATOM 700 C C . ARG A 1 88 ? 17.242 3.522 -18.873 1.00 73.44 88 ARG A C 1
ATOM 702 O O . ARG A 1 88 ? 17.233 2.800 -17.882 1.00 73.44 88 ARG A O 1
ATOM 709 N N . THR A 1 89 ? 16.854 4.795 -18.815 1.00 82.56 89 THR A N 1
ATOM 710 C CA . THR A 1 89 ? 16.565 5.497 -17.559 1.00 82.56 89 THR A CA 1
AT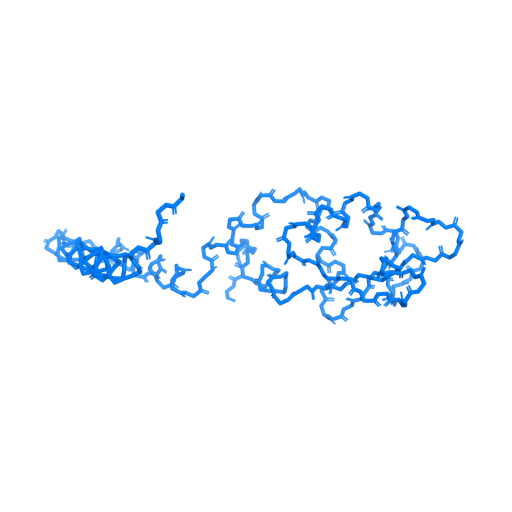OM 711 C C . THR A 1 89 ? 15.120 5.960 -17.433 1.00 82.56 89 THR A C 1
ATOM 713 O O . THR A 1 89 ? 14.759 6.473 -16.373 1.00 82.56 89 THR A O 1
ATOM 716 N N . VAL A 1 90 ? 14.284 5.787 -18.461 1.00 87.12 90 VAL A N 1
ATOM 717 C CA . VAL A 1 90 ? 12.889 6.246 -18.463 1.00 87.12 90 VAL A CA 1
ATOM 718 C C . VAL A 1 90 ? 11.955 5.085 -18.769 1.00 87.12 90 VAL A C 1
ATOM 720 O O . VAL A 1 90 ? 12.198 4.301 -19.680 1.00 87.12 90 VAL A O 1
ATOM 723 N N . TYR A 1 91 ? 10.878 4.999 -17.996 1.00 87.50 91 TYR A N 1
ATOM 724 C CA . TYR A 1 91 ? 9.797 4.054 -18.215 1.00 87.50 91 TYR A CA 1
ATOM 725 C C . TYR A 1 91 ? 8.630 4.701 -18.931 1.00 87.50 91 TYR A C 1
ATOM 727 O O . TYR A 1 91 ? 8.219 5.828 -18.617 1.00 87.50 91 TYR A O 1
ATOM 735 N N . GLU A 1 92 ? 8.045 3.907 -19.816 1.00 87.00 92 GLU A N 1
ATOM 736 C CA . GLU A 1 92 ? 6.837 4.242 -20.532 1.00 87.00 92 GLU A CA 1
ATOM 737 C C . GLU A 1 92 ? 5.668 3.346 -20.131 1.00 87.00 92 GLU A C 1
ATOM 739 O O . GLU A 1 92 ? 5.831 2.139 -19.949 1.00 87.00 92 GLU A O 1
ATOM 744 N N . ALA A 1 93 ? 4.475 3.930 -19.987 1.00 81.69 93 ALA A N 1
ATOM 745 C CA . ALA A 1 93 ? 3.250 3.153 -19.811 1.00 81.69 93 ALA A CA 1
ATOM 746 C C . ALA A 1 93 ? 2.919 2.413 -21.104 1.00 81.69 93 ALA A C 1
ATOM 748 O O . ALA A 1 93 ? 2.541 3.020 -22.110 1.00 81.69 93 ALA A O 1
ATOM 749 N N . HIS A 1 94 ? 3.030 1.089 -21.058 1.00 75.75 94 HIS A N 1
ATOM 750 C CA . HIS A 1 94 ? 2.689 0.236 -22.182 1.00 75.75 94 HIS A CA 1
ATOM 751 C C . HIS A 1 94 ? 1.184 0.325 -22.466 1.00 75.75 94 HIS A C 1
ATOM 753 O O . HIS A 1 94 ? 0.365 0.111 -21.572 1.00 75.75 94 HIS A O 1
ATOM 759 N N . GLY A 1 95 ? 0.821 0.636 -23.714 1.00 68.44 95 GLY A N 1
ATOM 760 C CA . GLY A 1 95 ? -0.575 0.781 -24.143 1.00 68.44 95 GLY A CA 1
ATOM 761 C C . GLY A 1 95 ? -1.156 2.199 -24.053 1.00 68.44 95 GLY A C 1
ATOM 762 O O . GLY A 1 95 ? -2.348 2.360 -24.296 1.00 68.44 95 GLY A O 1
ATOM 763 N N . LYS A 1 96 ? -0.357 3.236 -23.739 1.00 64.88 96 LYS A N 1
ATOM 764 C CA . LYS A 1 96 ? -0.786 4.648 -23.842 1.00 64.88 96 LYS A CA 1
ATOM 765 C C . LYS A 1 96 ? -0.306 5.327 -25.143 1.00 64.88 96 LYS A C 1
ATOM 767 O O . LYS A 1 96 ? 0.758 4.964 -25.662 1.00 64.88 96 LYS A O 1
ATOM 772 N N . PRO A 1 97 ? -1.034 6.342 -25.657 1.00 58.50 97 PRO A N 1
ATOM 773 C CA . PRO A 1 97 ? -0.558 7.200 -26.748 1.00 58.50 97 PRO A CA 1
ATOM 774 C C . PRO A 1 97 ? 0.775 7.871 -26.385 1.00 58.50 97 PRO A C 1
ATOM 776 O O . PRO A 1 97 ? 0.959 8.266 -25.234 1.00 58.50 97 PRO A O 1
ATOM 779 N N . HIS A 1 98 ? 1.692 8.028 -27.351 1.00 57.25 98 HIS A N 1
ATOM 780 C CA . HIS A 1 98 ? 3.068 8.521 -27.130 1.00 57.25 98 HIS A CA 1
ATOM 781 C C . HIS A 1 98 ? 3.160 9.817 -26.300 1.00 57.25 98 HIS A C 1
ATOM 783 O O . HIS A 1 98 ? 4.060 9.943 -25.471 1.00 57.25 98 HIS A O 1
ATOM 789 N N . ALA A 1 99 ? 2.201 10.738 -26.445 1.00 51.16 99 ALA A N 1
ATOM 790 C CA . ALA A 1 99 ? 2.151 12.001 -25.700 1.00 51.16 99 ALA A CA 1
ATOM 791 C C . ALA A 1 99 ? 1.980 11.838 -24.172 1.00 51.16 99 ALA A C 1
ATOM 793 O O . ALA A 1 99 ? 2.275 12.760 -23.418 1.00 51.16 99 ALA A O 1
ATOM 794 N N . LEU A 1 100 ? 1.541 10.665 -23.703 1.00 56.16 100 LEU A N 1
ATOM 795 C CA . LEU A 1 100 ? 1.295 10.349 -22.289 1.00 56.16 100 LEU A CA 1
ATOM 796 C C . LEU A 1 100 ? 2.196 9.215 -21.774 1.00 56.16 100 LEU A C 1
ATOM 798 O O . LEU A 1 100 ? 1.940 8.655 -20.705 1.00 56.16 100 LEU A O 1
ATOM 802 N N . ARG A 1 101 ? 3.218 8.827 -22.551 1.00 62.91 101 ARG A N 1
ATOM 803 C CA . ARG A 1 101 ? 4.006 7.625 -22.269 1.00 62.91 101 ARG A CA 1
ATOM 804 C C . ARG A 1 101 ? 5.039 7.808 -21.179 1.00 62.91 101 ARG A C 1
ATOM 806 O O . ARG A 1 101 ? 5.172 6.892 -20.385 1.00 62.91 101 ARG A O 1
ATOM 813 N N . ARG A 1 102 ? 5.751 8.937 -21.093 1.00 65.12 102 ARG A N 1
ATOM 814 C CA . ARG A 1 102 ? 6.815 9.101 -20.085 1.00 65.12 102 ARG A CA 1
ATOM 815 C C . ARG A 1 102 ? 6.223 9.226 -18.690 1.00 65.12 102 ARG A C 1
ATOM 817 O O . ARG A 1 102 ? 5.749 10.288 -18.299 1.00 65.12 102 ARG A O 1
ATOM 824 N N . VAL A 1 103 ? 6.291 8.137 -17.935 1.00 70.81 103 VAL A N 1
ATOM 825 C CA . VAL A 1 103 ? 5.707 8.077 -16.593 1.00 70.81 103 VAL A CA 1
ATOM 826 C C . VAL A 1 103 ? 6.737 8.449 -15.538 1.00 70.81 103 VAL A C 1
ATOM 828 O O . VAL A 1 103 ? 6.456 9.263 -14.661 1.00 70.81 103 VAL A O 1
ATOM 831 N N . ALA A 1 104 ? 7.932 7.854 -15.597 1.00 83.38 104 ALA A N 1
ATOM 832 C CA . ALA A 1 104 ? 8.914 8.018 -14.534 1.00 83.38 104 ALA A CA 1
ATOM 833 C C . ALA A 1 104 ? 10.338 7.645 -14.932 1.00 83.38 104 ALA A C 1
ATOM 835 O O . ALA A 1 104 ? 10.585 6.917 -15.892 1.00 83.38 104 ALA A O 1
ATOM 836 N N . ARG A 1 105 ? 11.282 8.137 -14.127 1.00 89.62 105 ARG A N 1
ATOM 837 C CA . ARG A 1 105 ? 12.693 7.757 -14.187 1.00 89.62 105 ARG A CA 1
ATOM 838 C C . ARG A 1 105 ? 12.939 6.447 -13.439 1.00 89.62 105 ARG A C 1
ATOM 840 O O . ARG A 1 105 ? 12.218 6.109 -12.500 1.00 89.62 105 ARG A O 1
ATOM 847 N N . LEU A 1 106 ? 14.025 5.766 -13.792 1.00 90.19 106 LEU A N 1
ATOM 848 C CA . LEU A 1 106 ? 14.435 4.492 -13.207 1.00 90.19 106 LEU A CA 1
ATOM 849 C C . LEU A 1 106 ? 14.551 4.532 -11.684 1.00 90.19 106 LEU A C 1
ATOM 851 O O . LEU A 1 106 ? 14.023 3.657 -11.002 1.00 90.19 106 LEU A O 1
ATOM 855 N N . ALA A 1 107 ? 15.173 5.582 -11.149 1.00 91.88 107 ALA A N 1
ATOM 856 C CA . ALA A 1 107 ? 15.330 5.759 -9.709 1.00 91.88 107 ALA A CA 1
ATOM 857 C C . ALA A 1 107 ? 13.983 5.780 -8.964 1.00 91.88 107 ALA A C 1
ATOM 859 O O . ALA A 1 107 ? 13.879 5.244 -7.864 1.00 91.88 107 ALA A O 1
ATOM 860 N N . THR A 1 108 ? 12.939 6.357 -9.568 1.00 93.44 108 THR A N 1
ATOM 861 C CA . THR A 1 108 ? 11.593 6.409 -8.982 1.00 93.44 108 THR A CA 1
ATOM 862 C C . THR A 1 108 ? 10.971 5.018 -8.896 1.00 93.44 108 THR A C 1
ATOM 864 O O . THR A 1 108 ? 10.426 4.663 -7.852 1.00 93.44 108 THR A O 1
ATOM 867 N N . VAL A 1 109 ? 11.091 4.221 -9.963 1.00 93.56 109 VAL A N 1
ATOM 868 C CA . VAL A 1 109 ? 10.547 2.854 -10.018 1.00 93.56 109 VAL A CA 1
ATOM 869 C C . VAL A 1 109 ? 11.320 1.921 -9.082 1.00 93.56 109 VAL A C 1
ATOM 871 O O . VAL A 1 109 ? 10.699 1.193 -8.317 1.00 93.56 109 VAL A O 1
ATOM 874 N N . ARG A 1 110 ? 12.656 2.028 -9.021 1.00 94.88 110 ARG A N 1
ATOM 875 C CA . ARG A 1 110 ? 13.475 1.296 -8.036 1.00 94.88 110 ARG A CA 1
ATOM 876 C C . ARG A 1 110 ? 13.090 1.621 -6.596 1.00 94.88 110 ARG A C 1
ATOM 878 O O . ARG A 1 110 ? 12.985 0.719 -5.777 1.00 94.88 110 ARG A O 1
ATOM 885 N N . ASN A 1 111 ? 12.828 2.892 -6.284 1.00 96.00 111 ASN A N 1
ATOM 886 C CA . ASN A 1 111 ? 12.388 3.287 -4.943 1.00 96.00 111 ASN A CA 1
ATOM 887 C C . ASN A 1 111 ? 11.012 2.708 -4.571 1.00 96.00 111 ASN A C 1
ATOM 889 O O . ASN A 1 111 ? 10.742 2.480 -3.393 1.00 96.00 111 ASN A O 1
ATOM 893 N N . LEU A 1 112 ? 10.127 2.514 -5.551 1.00 96.06 112 LEU A N 1
ATOM 894 C CA . LEU A 1 112 ? 8.839 1.849 -5.344 1.00 96.06 112 LEU A CA 1
ATOM 895 C C . LEU A 1 112 ? 9.005 0.336 -5.171 1.00 96.06 112 LEU A C 1
ATOM 897 O O . LEU A 1 112 ? 8.374 -0.234 -4.283 1.00 96.06 112 LEU A O 1
ATOM 901 N N . ALA A 1 113 ? 9.895 -0.285 -5.946 1.00 96.00 113 ALA A N 1
ATOM 902 C CA . ALA A 1 113 ? 10.230 -1.698 -5.806 1.00 96.00 113 ALA A CA 1
ATOM 903 C C . ALA A 1 113 ? 10.886 -2.006 -4.451 1.00 96.00 113 ALA A C 1
ATOM 905 O O . ALA A 1 113 ? 10.477 -2.932 -3.763 1.00 96.00 113 ALA A O 1
ATOM 906 N N . ALA A 1 114 ? 11.803 -1.153 -3.983 1.00 95.75 114 ALA A N 1
ATOM 907 C CA . ALA A 1 114 ? 12.409 -1.265 -2.652 1.00 95.75 114 ALA A CA 1
ATOM 908 C C . ALA A 1 114 ? 11.389 -1.150 -1.501 1.00 95.75 114 ALA A C 1
ATOM 910 O O . ALA A 1 114 ? 11.641 -1.618 -0.396 1.00 95.75 114 ALA A O 1
ATOM 911 N N . ARG A 1 115 ? 10.227 -0.532 -1.751 1.00 94.94 115 ARG A N 1
ATOM 912 C CA . ARG A 1 115 ? 9.098 -0.460 -0.806 1.00 94.94 115 ARG A CA 1
ATOM 913 C C . ARG A 1 115 ? 8.106 -1.619 -0.966 1.00 94.94 115 ARG A C 1
ATOM 915 O O . ARG A 1 115 ? 7.072 -1.620 -0.301 1.00 94.94 115 ARG A O 1
ATOM 922 N N . GLY A 1 116 ? 8.375 -2.560 -1.870 1.00 96.06 116 GLY A N 1
ATOM 923 C CA . GLY A 1 116 ? 7.488 -3.675 -2.192 1.00 96.06 116 GLY A CA 1
ATOM 924 C C . GLY A 1 116 ? 6.170 -3.246 -2.839 1.00 96.06 116 GLY A C 1
ATOM 925 O O . GLY A 1 116 ? 5.179 -3.955 -2.705 1.00 96.06 116 GLY A O 1
ATOM 926 N N . LEU A 1 117 ? 6.111 -2.074 -3.485 1.00 96.25 117 LEU A N 1
ATOM 927 C CA . LEU A 1 117 ? 4.901 -1.570 -4.161 1.00 96.25 117 LEU A CA 1
ATOM 928 C C . LEU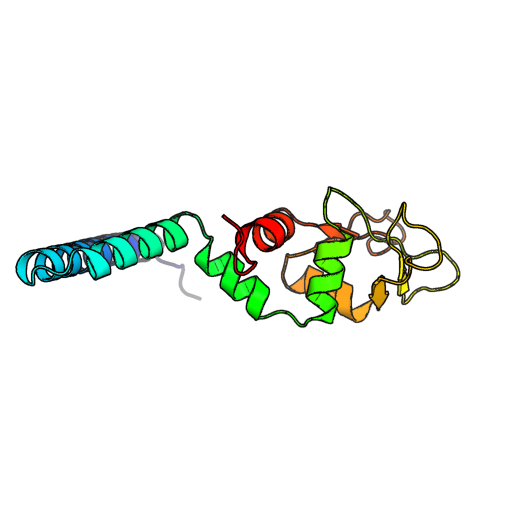 A 1 117 ? 4.874 -1.894 -5.662 1.00 96.25 117 LEU A C 1
ATOM 930 O O . LEU A 1 117 ? 3.851 -1.722 -6.322 1.00 96.25 117 LEU A O 1
ATOM 934 N N . VAL A 1 118 ? 6.007 -2.318 -6.210 1.00 96.00 118 VAL A N 1
ATOM 935 C CA . VAL A 1 118 ? 6.208 -2.634 -7.623 1.00 96.00 118 VAL A CA 1
ATOM 936 C C . VAL A 1 118 ? 7.114 -3.852 -7.700 1.00 96.00 118 VAL A C 1
ATOM 938 O O . VAL A 1 118 ? 8.118 -3.896 -6.994 1.00 96.00 118 VAL A O 1
ATOM 941 N N . ASP A 1 119 ? 6.788 -4.775 -8.594 1.00 95.88 119 ASP A N 1
ATOM 942 C CA . ASP A 1 119 ? 7.609 -5.940 -8.899 1.00 95.88 119 ASP A CA 1
ATOM 943 C C . ASP A 1 119 ? 8.229 -5.812 -10.292 1.00 95.88 119 ASP A C 1
ATOM 945 O O . ASP A 1 119 ? 7.720 -5.112 -11.178 1.00 95.88 119 ASP A O 1
ATOM 949 N N . TRP A 1 120 ? 9.354 -6.495 -10.477 1.00 94.94 120 TRP A N 1
ATOM 950 C CA . TRP A 1 120 ? 10.036 -6.597 -11.759 1.00 94.94 120 TRP A CA 1
ATOM 951 C C . TRP A 1 120 ? 9.463 -7.764 -12.570 1.00 94.94 120 TRP A C 1
ATOM 953 O O . TRP A 1 120 ? 9.354 -8.873 -12.062 1.00 94.94 120 TRP A O 1
ATOM 963 N N . ASP A 1 121 ? 9.129 -7.506 -13.834 1.00 92.81 121 ASP A N 1
ATOM 964 C CA . ASP A 1 121 ? 8.570 -8.488 -14.786 1.00 92.81 121 ASP A CA 1
ATOM 965 C C . ASP A 1 121 ? 9.360 -8.478 -16.114 1.00 92.81 121 ASP A C 1
ATOM 967 O O . ASP A 1 121 ? 8.838 -8.618 -17.225 1.00 92.81 121 ASP A O 1
ATOM 971 N N . GLY A 1 122 ? 10.652 -8.152 -16.025 1.00 89.56 122 GLY A N 1
ATOM 972 C CA . GLY A 1 122 ? 11.572 -8.195 -17.154 1.00 89.56 122 GLY A CA 1
ATOM 973 C C . GLY A 1 122 ? 12.013 -9.616 -17.509 1.00 89.56 122 GLY A C 1
ATOM 974 O O . GLY A 1 122 ? 11.610 -10.602 -16.904 1.00 89.56 122 GLY A O 1
ATOM 975 N N . GLY A 1 123 ? 12.862 -9.716 -18.531 1.00 88.75 123 GLY A N 1
ATOM 976 C CA . GLY A 1 123 ? 13.449 -10.994 -18.943 1.00 88.75 123 GLY A CA 1
ATOM 977 C C . GLY A 1 123 ? 14.769 -11.274 -18.224 1.00 88.75 123 GLY A C 1
ATOM 978 O O . GLY A 1 123 ? 15.340 -10.380 -17.607 1.00 88.75 123 GLY A O 1
ATOM 979 N N . ALA A 1 124 ? 15.312 -12.482 -18.395 1.00 88.38 124 ALA A N 1
ATOM 980 C CA . ALA A 1 124 ? 16.568 -12.912 -17.763 1.00 88.38 124 ALA A CA 1
ATOM 981 C C . ALA A 1 124 ? 17.758 -11.954 -17.989 1.00 88.38 124 ALA A C 1
ATOM 983 O O . ALA A 1 124 ? 18.591 -11.776 -17.109 1.00 88.38 124 ALA A O 1
ATOM 984 N N . PHE A 1 125 ? 17.819 -11.310 -19.157 1.00 87.62 125 PHE A N 1
ATOM 985 C CA . PHE A 1 125 ? 18.913 -10.409 -19.537 1.00 87.62 125 PHE A CA 1
ATOM 986 C C . PHE A 1 125 ? 18.730 -8.962 -19.058 1.00 87.62 125 PHE A C 1
ATOM 988 O O . PHE A 1 125 ? 19.688 -8.194 -19.048 1.00 87.62 125 PHE A O 1
ATOM 995 N N . ASP A 1 126 ? 17.507 -8.573 -18.692 1.00 89.31 126 ASP A N 1
ATOM 996 C CA . ASP A 1 126 ? 17.210 -7.277 -18.080 1.00 89.31 126 ASP A CA 1
ATOM 997 C C . ASP A 1 126 ? 15.935 -7.403 -17.222 1.00 89.31 126 ASP A C 1
ATOM 999 O O . ASP A 1 126 ? 14.827 -7.145 -17.717 1.00 89.31 126 ASP A O 1
ATOM 1003 N N . PRO A 1 127 ? 16.073 -7.821 -15.948 1.00 90.06 127 PRO A N 1
ATOM 1004 C CA . PRO A 1 127 ? 14.940 -8.015 -15.043 1.00 90.06 127 PRO A CA 1
ATOM 1005 C C . PRO A 1 127 ? 14.155 -6.726 -14.806 1.00 90.06 127 PRO A C 1
ATOM 1007 O O . PRO A 1 127 ? 12.934 -6.737 -14.702 1.00 90.06 127 PRO A O 1
ATOM 1010 N N . GLU A 1 128 ? 14.836 -5.582 -14.802 1.00 92.69 128 GLU A N 1
ATOM 1011 C CA . GLU A 1 128 ? 14.190 -4.291 -14.591 1.00 92.69 128 GLU A CA 1
ATOM 1012 C C . GLU A 1 128 ? 13.583 -3.718 -15.882 1.00 92.69 128 GLU A C 1
ATOM 1014 O O . GLU A 1 128 ? 13.061 -2.607 -15.886 1.00 92.69 128 GLU A O 1
ATOM 1019 N N . ARG A 1 129 ? 13.643 -4.421 -17.019 1.00 90.31 129 ARG A N 1
ATOM 1020 C CA . ARG A 1 129 ? 13.096 -3.905 -18.284 1.00 90.31 129 ARG A CA 1
ATOM 1021 C C . ARG A 1 129 ? 11.610 -3.572 -18.188 1.00 90.31 129 ARG A C 1
ATOM 1023 O O . ARG A 1 129 ? 11.131 -2.683 -18.901 1.00 90.31 129 ARG A O 1
ATOM 1030 N N . ARG A 1 130 ? 10.881 -4.308 -17.348 1.00 91.75 130 ARG A N 1
ATOM 1031 C CA . ARG A 1 130 ? 9.449 -4.134 -17.128 1.00 91.75 130 ARG A CA 1
ATOM 1032 C C . ARG A 1 130 ? 9.138 -4.109 -15.644 1.00 91.75 130 ARG A C 1
ATOM 1034 O O . ARG A 1 130 ? 9.764 -4.820 -14.864 1.00 91.75 130 ARG A O 1
ATOM 1041 N N . ALA A 1 131 ? 8.150 -3.304 -15.287 1.00 93.44 131 ALA A N 1
ATOM 1042 C CA . ALA A 1 131 ? 7.677 -3.174 -13.921 1.00 93.44 131 ALA A CA 1
ATOM 1043 C C . ALA A 1 131 ? 6.149 -3.256 -13.875 1.00 93.44 131 ALA A C 1
ATOM 1045 O O . ALA A 1 131 ? 5.469 -2.696 -14.743 1.00 93.44 131 ALA A O 1
ATOM 1046 N N . VAL A 1 132 ? 5.627 -3.934 -12.859 1.00 94.44 132 VAL A N 1
ATOM 1047 C CA . VAL A 1 132 ? 4.195 -4.157 -12.615 1.00 94.44 132 VAL A CA 1
ATOM 1048 C C . VAL A 1 132 ? 3.858 -3.842 -11.160 1.00 94.44 132 VAL A C 1
ATOM 1050 O O . VAL A 1 132 ? 4.745 -3.791 -10.314 1.00 94.44 132 VAL A O 1
ATOM 1053 N N . LEU A 1 133 ? 2.584 -3.604 -10.835 1.00 94.69 133 LEU A N 1
ATOM 1054 C CA . LEU A 1 133 ? 2.190 -3.490 -9.426 1.00 94.69 133 LEU A CA 1
ATOM 1055 C C . LEU A 1 133 ? 2.345 -4.836 -8.723 1.00 94.69 133 LEU A C 1
ATOM 1057 O O . LEU A 1 133 ? 1.829 -5.843 -9.214 1.00 94.69 133 LEU A O 1
ATOM 1061 N N . SER A 1 134 ? 2.958 -4.810 -7.543 1.00 95.44 134 SER A N 1
ATOM 1062 C CA . SER A 1 134 ? 2.877 -5.923 -6.599 1.00 95.44 134 SER A CA 1
ATOM 1063 C C . SER A 1 134 ? 1.469 -6.026 -6.011 1.00 95.44 134 SER A C 1
ATOM 1065 O O . SER A 1 134 ? 0.665 -5.094 -6.125 1.00 95.44 134 SER A O 1
ATOM 1067 N N . GLU A 1 135 ? 1.152 -7.125 -5.325 1.00 93.19 135 GLU A N 1
ATOM 1068 C CA . GLU A 1 135 ? -0.121 -7.247 -4.596 1.00 93.19 135 GLU A CA 1
ATOM 1069 C C . GLU A 1 135 ? -0.304 -6.121 -3.575 1.00 93.19 135 GLU A C 1
ATOM 1071 O O . GLU A 1 135 ? -1.335 -5.443 -3.564 1.00 93.19 135 GLU A O 1
ATOM 1076 N N . ARG A 1 136 ? 0.745 -5.835 -2.795 1.00 93.75 136 ARG A N 1
ATOM 1077 C CA . ARG A 1 136 ? 0.768 -4.703 -1.864 1.00 93.75 136 ARG A CA 1
ATOM 1078 C C . ARG A 1 136 ? 0.572 -3.376 -2.595 1.00 93.75 136 ARG A C 1
ATOM 1080 O O . ARG A 1 136 ? -0.179 -2.528 -2.124 1.00 93.75 136 ARG A O 1
ATOM 1087 N N . GLY A 1 137 ? 1.212 -3.189 -3.747 1.00 94.56 137 GLY A N 1
ATOM 1088 C CA . GLY A 1 137 ? 1.047 -2.008 -4.590 1.00 94.56 137 GLY A CA 1
ATOM 1089 C C . GLY A 1 137 ? -0.394 -1.807 -5.052 1.00 94.56 137 GLY A C 1
ATOM 1090 O O . GLY A 1 137 ? -0.916 -0.696 -4.947 1.00 94.56 137 GLY A O 1
ATOM 1091 N N . ARG A 1 138 ? -1.062 -2.876 -5.508 1.00 94.12 138 ARG A N 1
ATOM 1092 C CA . ARG A 1 138 ? -2.485 -2.851 -5.894 1.00 94.12 138 ARG A CA 1
ATOM 1093 C C . ARG A 1 138 ? -3.372 -2.495 -4.709 1.00 94.12 138 ARG A C 1
ATOM 1095 O O . ARG A 1 138 ? -4.238 -1.635 -4.842 1.00 94.12 138 ARG A O 1
ATOM 1102 N N . PHE A 1 139 ? -3.125 -3.101 -3.550 1.00 93.56 139 PHE A N 1
ATOM 1103 C CA . PHE A 1 139 ? -3.887 -2.819 -2.338 1.00 93.56 139 PHE A CA 1
ATOM 1104 C C . PHE A 1 139 ? -3.723 -1.362 -1.878 1.00 93.56 139 PHE A C 1
ATOM 1106 O O . PHE A 1 139 ? -4.710 -0.673 -1.623 1.00 93.56 139 PHE A O 1
ATOM 1113 N N . VAL A 1 140 ? -2.489 -0.844 -1.872 1.00 94.62 140 VAL A N 1
ATOM 1114 C CA . VAL A 1 140 ? -2.189 0.567 -1.569 1.00 94.62 140 VAL A CA 1
ATOM 1115 C C . VAL A 1 140 ? -2.862 1.511 -2.564 1.00 94.62 140 VAL A C 1
ATOM 1117 O O . VAL A 1 140 ? -3.415 2.531 -2.159 1.00 94.62 140 VAL A O 1
ATOM 1120 N N . LEU A 1 141 ? -2.859 1.175 -3.855 1.00 92.88 141 LEU A N 1
ATOM 1121 C CA . LEU A 1 141 ? -3.527 1.974 -4.880 1.00 92.88 141 LEU A CA 1
ATOM 1122 C C . LEU A 1 141 ? -5.048 2.014 -4.682 1.00 92.88 141 LEU A C 1
ATOM 1124 O O . LEU A 1 141 ? -5.659 3.065 -4.878 1.00 92.88 141 LEU A O 1
ATOM 1128 N N . ALA A 1 142 ? -5.636 0.878 -4.302 1.00 91.75 142 ALA A N 1
ATOM 1129 C CA . ALA A 1 142 ? -7.073 0.708 -4.153 1.00 91.75 142 ALA A CA 1
ATOM 1130 C C . ALA A 1 142 ? -7.623 1.315 -2.857 1.00 91.75 142 ALA A C 1
ATOM 1132 O O . ALA A 1 142 ? -8.690 1.912 -2.900 1.00 91.75 142 ALA A O 1
ATOM 1133 N N . LYS A 1 143 ? -6.921 1.161 -1.726 1.00 91.25 143 LYS A N 1
ATOM 1134 C CA . LYS A 1 143 ? -7.423 1.509 -0.379 1.00 91.25 143 LYS A CA 1
ATOM 1135 C C . LYS A 1 143 ? -6.628 2.602 0.338 1.00 91.25 143 LYS A C 1
ATOM 1137 O O . LYS A 1 143 ? -7.063 3.125 1.363 1.00 91.25 143 LYS A O 1
ATOM 1142 N N . GLY A 1 144 ? -5.452 2.958 -0.176 1.00 88.31 144 GLY A N 1
ATOM 1143 C CA . G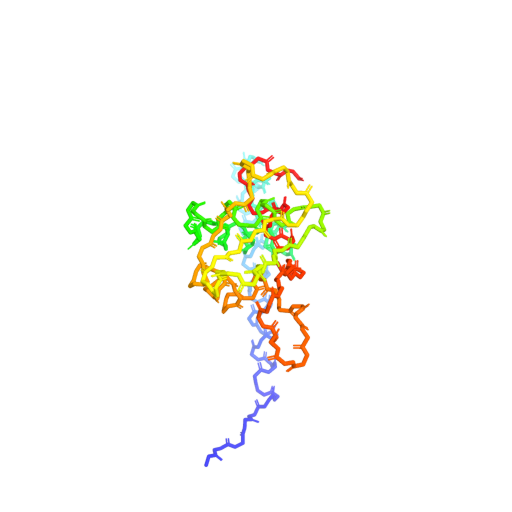LY A 1 144 ? -4.591 3.974 0.430 1.00 88.31 144 GLY A CA 1
ATOM 1144 C C . GLY A 1 144 ? -4.990 5.414 0.101 1.00 88.31 144 GLY A C 1
ATOM 1145 O O . GLY A 1 144 ? -4.498 6.343 0.739 1.00 88.31 144 GLY A O 1
ATOM 1146 N N . ARG A 1 145 ? -5.875 5.624 -0.881 1.00 87.75 145 ARG A N 1
ATOM 1147 C CA . ARG A 1 145 ? -6.284 6.962 -1.323 1.00 87.75 145 ARG A CA 1
ATOM 1148 C C . ARG A 1 145 ? -7.344 7.560 -0.391 1.00 87.75 145 ARG A C 1
ATOM 1150 O O . ARG A 1 145 ? -8.292 6.856 -0.029 1.00 87.75 145 ARG A O 1
ATOM 1157 N N . PRO A 1 146 ? -7.268 8.862 -0.071 1.00 73.50 146 PRO A N 1
ATOM 1158 C CA . PRO A 1 146 ? -8.372 9.542 0.597 1.00 73.50 146 PRO A CA 1
ATOM 1159 C C . PRO A 1 146 ? -9.629 9.466 -0.284 1.00 73.50 146 PRO A C 1
ATOM 1161 O O . PRO A 1 146 ? -9.579 9.806 -1.464 1.00 73.50 146 PRO A O 1
ATOM 1164 N N . GLY A 1 147 ? -10.734 8.967 0.276 1.00 67.50 147 GLY A N 1
ATOM 1165 C CA . GLY A 1 147 ? -12.006 8.787 -0.437 1.00 67.50 147 GLY A CA 1
ATOM 1166 C C . GLY A 1 147 ? -12.179 7.453 -1.176 1.00 67.50 147 GLY A C 1
ATOM 1167 O O . GLY A 1 147 ? -13.212 7.258 -1.809 1.00 67.50 147 GLY A O 1
ATOM 1168 N N . SER A 1 148 ? -11.218 6.524 -1.095 1.00 59.34 148 SER A N 1
ATOM 1169 C CA . SER A 1 148 ? -11.444 5.145 -1.551 1.00 59.34 148 SER A CA 1
ATOM 1170 C C . SER A 1 148 ? -12.270 4.371 -0.515 1.00 59.34 148 SER A C 1
ATOM 1172 O O . SER A 1 148 ? -11.812 4.166 0.609 1.00 59.34 148 SER A O 1
ATOM 1174 N N . LEU A 1 149 ? -13.507 4.010 -0.877 1.00 45.25 149 LEU A N 1
ATOM 1175 C CA . LEU A 1 149 ? -14.388 3.127 -0.098 1.00 45.25 149 LEU A CA 1
ATOM 1176 C C . LEU A 1 149 ? -14.009 1.658 -0.329 1.00 45.25 149 LEU A C 1
ATOM 1178 O O . LEU A 1 149 ? -13.721 1.258 -1.481 1.00 45.25 149 LEU A O 1
#

Secondary structure (DSSP, 8-state):
-PPP-HHHHHHHHHHHHHHHHHHHHHHHHHHHHTT-HHHHHHHHHHHHHHHTTHHHHHHHHHHS-HHHHHHHHHTGGG--EE--TT-TTEEEETTS-GGG-EEEEHHHHHHHHTTTSEEE--BTTBGGGEEEE-HHHHHHHHHSSTT--

Radius of gyration: 21.63 Å; chains: 1; bounding box: 48×33×57 Å